Protein AF-A0AA94WRL3-F1 (afdb_monomer_lite)

Secondary structure (DSSP, 8-state):
-HHHHHHHHHHHHHHHHHHHHHHHHTT--HHHHHHHHHHHHTT-EEEEEEEEEEEEEB-TTTTTSTTHHHHHTTSSS-GGGGBT-EEEEEEEEEES-GGGGTS-SPEEEEEEEETTEEEEEEEEETTEEEETT----

Radius of gyration: 18.78 Å; chains: 1; bounding box: 69×23×34 Å

Organism: NCBI:txid79883

Sequence (137 aa):
MKKKVSLVLFFSLVVLVLGIRWVHLSTLSESSTTAMSYLQDEGLFVLYHEGEFGPYTITEKNVNEKPNSNFLSVQQHDQEFYIDKEIHHEFFYVSNHPLSDVFVGRISVTVLMSDGEVIGAFSVKNGNVYSLLGEEK

pLDDT: mean 89.48, std 11.45, range [54.47, 98.44]

Structure (mmCIF, N/CA/C/O backbone):
data_AF-A0AA94WRL3-F1
#
_entry.id   AF-A0AA94WRL3-F1
#
loop_
_atom_site.group_PDB
_atom_site.id
_atom_site.type_symbol
_atom_site.label_atom_id
_atom_site.label_alt_id
_atom_site.label_comp_id
_atom_site.label_asym_id
_atom_site.label_entity_id
_atom_site.label_seq_id
_atom_site.pdbx_PDB_ins_code
_atom_site.Cartn_x
_atom_site.Cartn_y
_atom_site.Cartn_z
_atom_site.occupancy
_atom_site.B_iso_or_equiv
_atom_site.auth_seq_id
_atom_site.auth_comp_id
_atom_site.auth_asym_id
_atom_site.auth_atom_id
_atom_site.pdbx_PDB_model_num
ATOM 1 N N . MET A 1 1 ? 51.032 -10.521 -10.003 1.00 61.00 1 MET A N 1
ATOM 2 C CA . MET A 1 1 ? 50.610 -9.583 -8.933 1.00 61.00 1 MET A CA 1
ATOM 3 C C . MET A 1 1 ? 49.485 -8.643 -9.354 1.00 61.00 1 MET A C 1
ATOM 5 O O . MET A 1 1 ? 48.450 -8.694 -8.711 1.00 61.00 1 MET A O 1
ATOM 9 N N . LYS A 1 2 ? 49.614 -7.868 -10.445 1.00 60.12 2 LYS A N 1
ATOM 10 C CA . LYS A 1 2 ? 48.599 -6.876 -10.876 1.00 60.12 2 LYS A CA 1
ATOM 11 C C . LYS A 1 2 ? 47.162 -7.426 -10.998 1.00 60.12 2 LYS A C 1
ATOM 13 O O . LYS A 1 2 ? 46.237 -6.807 -10.494 1.00 60.12 2 LYS A O 1
ATOM 18 N N . LYS A 1 3 ? 46.983 -8.634 -11.557 1.00 65.19 3 LYS A N 1
ATOM 19 C CA . LYS A 1 3 ? 45.664 -9.300 -11.663 1.00 65.19 3 LYS A CA 1
ATOM 20 C C . LYS A 1 3 ? 45.052 -9.695 -10.307 1.00 65.19 3 LYS A C 1
ATOM 22 O O . LYS A 1 3 ? 43.850 -9.574 -10.133 1.00 65.19 3 LYS A O 1
ATOM 27 N N . LYS A 1 4 ? 45.876 -10.125 -9.340 1.00 68.38 4 LYS A N 1
ATOM 28 C CA . LYS A 1 4 ? 45.416 -10.496 -7.986 1.00 68.38 4 LYS A CA 1
ATOM 29 C C . LYS A 1 4 ? 45.005 -9.257 -7.181 1.00 68.38 4 LYS A C 1
ATOM 31 O O . LYS A 1 4 ? 43.973 -9.279 -6.530 1.00 68.38 4 LYS A O 1
ATOM 36 N N . VAL A 1 5 ? 45.765 -8.164 -7.297 1.00 76.31 5 VAL A N 1
ATOM 37 C CA . VAL A 1 5 ? 45.430 -6.865 -6.682 1.00 76.31 5 VAL A CA 1
ATOM 38 C C . VAL A 1 5 ? 44.149 -6.284 -7.293 1.00 76.31 5 VAL A C 1
ATOM 40 O O . VAL A 1 5 ? 43.277 -5.832 -6.562 1.00 76.31 5 VAL A O 1
ATOM 43 N N . SER A 1 6 ? 43.990 -6.376 -8.617 1.00 78.56 6 SER A N 1
ATOM 44 C CA . SER A 1 6 ? 42.767 -5.946 -9.308 1.00 78.56 6 SER A CA 1
ATOM 45 C C . SER A 1 6 ? 41.531 -6.748 -8.886 1.00 78.56 6 SER A C 1
ATOM 47 O O . SER A 1 6 ? 40.459 -6.168 -8.757 1.00 78.56 6 SER A O 1
ATOM 49 N N . LEU A 1 7 ? 41.670 -8.058 -8.652 1.00 82.62 7 LEU A N 1
ATOM 50 C CA . LEU A 1 7 ? 40.573 -8.909 -8.184 1.00 82.62 7 LEU A CA 1
ATOM 51 C C . LEU A 1 7 ? 40.147 -8.542 -6.753 1.00 82.62 7 LEU A C 1
ATOM 53 O O . LEU A 1 7 ? 38.960 -8.417 -6.480 1.00 82.62 7 LEU A O 1
ATOM 57 N N . VAL A 1 8 ? 41.111 -8.319 -5.854 1.00 83.00 8 VAL A N 1
ATOM 58 C CA . VAL A 1 8 ? 40.835 -7.914 -4.464 1.00 83.00 8 VAL A CA 1
ATOM 59 C C . VAL A 1 8 ? 40.170 -6.537 -4.406 1.00 83.00 8 VAL A C 1
ATOM 61 O O . VAL A 1 8 ? 39.221 -6.351 -3.650 1.00 83.00 8 VAL A O 1
ATOM 64 N N . LEU A 1 9 ? 40.610 -5.588 -5.238 1.00 83.38 9 LEU A N 1
ATOM 65 C CA . LEU A 1 9 ? 39.976 -4.270 -5.345 1.00 83.38 9 LEU A CA 1
ATOM 66 C C . LEU A 1 9 ? 38.534 -4.362 -5.858 1.00 83.38 9 LEU A C 1
ATOM 68 O O . LEU A 1 9 ? 37.664 -3.676 -5.332 1.00 83.38 9 LEU A O 1
ATOM 72 N N . PHE A 1 10 ? 38.268 -5.236 -6.833 1.00 84.31 10 PHE A N 1
ATOM 73 C CA . PHE A 1 10 ? 36.914 -5.468 -7.335 1.00 84.31 10 PHE A CA 1
ATOM 74 C C . PHE A 1 10 ? 35.997 -6.061 -6.256 1.00 84.31 10 PHE A C 1
ATOM 76 O O . PHE A 1 10 ? 34.912 -5.537 -6.026 1.00 84.31 10 PHE A O 1
ATOM 83 N N . PHE A 1 11 ? 36.447 -7.093 -5.534 1.00 84.25 11 PHE A N 1
ATOM 84 C CA . PHE A 1 11 ? 35.675 -7.667 -4.426 1.00 84.25 11 PHE A CA 1
ATOM 85 C C . PHE A 1 11 ? 35.434 -6.661 -3.295 1.00 84.25 11 PHE A C 1
ATOM 87 O O . PHE A 1 11 ? 34.320 -6.579 -2.787 1.00 84.25 11 PHE A O 1
ATOM 94 N N . SER A 1 12 ? 36.441 -5.859 -2.937 1.00 82.81 12 SER A N 1
ATOM 95 C CA . SER A 1 12 ? 36.300 -4.789 -1.941 1.00 82.81 12 SER A CA 1
ATOM 96 C C . SER A 1 12 ? 35.246 -3.757 -2.360 1.00 82.81 12 SER A C 1
ATOM 98 O O . SER A 1 12 ? 34.382 -3.401 -1.564 1.00 82.81 12 SER A O 1
ATOM 100 N N . LEU A 1 13 ? 35.249 -3.342 -3.633 1.00 85.00 13 LEU A N 1
ATOM 101 C CA . LEU A 1 13 ? 34.252 -2.418 -4.175 1.00 85.00 13 LEU A CA 1
ATOM 102 C C . LEU A 1 13 ? 32.836 -3.012 -4.135 1.00 85.00 13 LEU A C 1
ATOM 104 O O . LEU A 1 13 ? 31.903 -2.322 -3.740 1.00 85.00 13 LEU A O 1
ATOM 108 N N . VAL A 1 14 ? 32.674 -4.289 -4.494 1.00 82.81 14 VAL A N 1
ATOM 109 C CA . VAL A 1 14 ? 31.375 -4.981 -4.436 1.00 82.81 14 VAL A CA 1
ATOM 110 C C . VAL A 1 14 ? 30.852 -5.046 -2.999 1.00 82.81 14 VAL A C 1
ATOM 112 O O . VAL A 1 14 ? 29.694 -4.712 -2.761 1.00 82.81 14 VAL A O 1
ATOM 115 N N . VAL A 1 15 ? 31.700 -5.403 -2.029 1.00 81.25 15 VAL A N 1
ATOM 116 C CA . VAL A 1 15 ? 31.321 -5.434 -0.605 1.00 81.25 15 VAL A CA 1
ATOM 117 C C . VAL A 1 15 ? 30.946 -4.040 -0.100 1.00 81.25 15 VAL A C 1
ATOM 119 O O . VAL A 1 15 ? 29.981 -3.910 0.646 1.00 81.25 15 VAL A O 1
ATOM 122 N N . LEU A 1 16 ? 31.648 -2.991 -0.535 1.00 78.94 16 LEU A N 1
ATOM 123 C CA . LEU A 1 16 ? 31.349 -1.614 -0.138 1.00 78.94 16 LEU A CA 1
ATOM 124 C C . LEU A 1 16 ? 30.001 -1.136 -0.705 1.00 78.94 16 LEU A C 1
ATOM 126 O O . LEU A 1 16 ? 29.202 -0.552 0.022 1.00 78.94 16 LEU A O 1
ATOM 130 N N . VAL A 1 17 ? 29.709 -1.439 -1.976 1.00 72.19 17 VAL A N 1
ATOM 131 C CA . VAL A 1 17 ? 28.434 -1.088 -2.630 1.00 72.19 17 VAL A CA 1
ATOM 132 C C . VAL A 1 17 ? 27.255 -1.850 -2.014 1.00 72.19 17 VAL A C 1
ATOM 134 O O . VAL A 1 17 ? 26.198 -1.259 -1.791 1.00 72.19 17 VAL A O 1
ATOM 137 N N . LEU A 1 18 ? 27.428 -3.137 -1.698 1.00 67.69 18 LEU A N 1
ATOM 138 C CA . LEU A 1 18 ? 26.393 -3.940 -1.038 1.00 67.69 18 LEU A CA 1
ATOM 139 C C . LEU A 1 18 ? 26.212 -3.552 0.441 1.00 67.69 18 LEU A C 1
ATOM 141 O O . LEU A 1 18 ? 25.083 -3.480 0.920 1.00 67.69 18 LEU A O 1
ATOM 145 N N . GLY A 1 19 ? 27.298 -3.239 1.152 1.00 63.31 19 GLY A N 1
ATOM 146 C CA . GLY A 1 19 ? 27.272 -2.864 2.569 1.00 63.31 19 GLY A CA 1
ATOM 147 C C . GLY A 1 19 ? 26.561 -1.536 2.842 1.00 63.31 19 GLY A C 1
ATOM 148 O O . GLY A 1 19 ? 25.828 -1.429 3.822 1.00 63.31 19 GLY A O 1
ATOM 149 N N . ILE A 1 20 ? 26.697 -0.546 1.950 1.00 61.44 20 ILE A N 1
ATOM 150 C CA . ILE A 1 20 ? 26.001 0.749 2.078 1.00 61.44 20 ILE A CA 1
ATOM 151 C C . ILE A 1 20 ? 24.477 0.571 2.021 1.00 61.44 20 ILE A C 1
ATOM 153 O O . ILE A 1 20 ? 23.757 1.225 2.775 1.00 61.44 20 ILE A O 1
ATOM 157 N N . ARG A 1 21 ? 23.972 -0.338 1.173 1.00 59.81 21 ARG A N 1
ATOM 158 C CA . ARG A 1 21 ? 22.530 -0.624 1.110 1.00 59.81 21 ARG A CA 1
ATOM 159 C C . ARG A 1 21 ? 22.000 -1.244 2.398 1.00 59.81 21 ARG A C 1
ATOM 161 O O . ARG A 1 21 ? 20.878 -0.943 2.786 1.00 59.81 21 ARG A O 1
ATOM 168 N N . TRP A 1 22 ? 22.802 -2.062 3.072 1.00 57.94 22 TRP A N 1
ATOM 169 C CA . TRP A 1 22 ? 22.373 -2.732 4.297 1.00 57.94 22 TRP A CA 1
ATOM 170 C C . TRP A 1 22 ? 22.213 -1.759 5.473 1.00 57.94 22 TRP A C 1
ATOM 172 O O . TRP A 1 22 ? 21.253 -1.862 6.233 1.00 57.94 22 TRP A O 1
ATOM 182 N N . VAL A 1 23 ? 23.103 -0.766 5.586 1.00 56.34 23 VAL A N 1
ATOM 183 C CA . VAL A 1 23 ? 23.050 0.251 6.652 1.00 56.34 23 VAL A CA 1
ATOM 184 C C . VAL A 1 23 ? 21.780 1.103 6.560 1.00 56.34 23 VAL A C 1
ATOM 186 O O . VAL A 1 23 ? 21.154 1.362 7.582 1.00 56.34 23 VAL A O 1
ATOM 189 N N . HIS A 1 24 ? 21.339 1.480 5.357 1.00 54.47 24 HIS A N 1
ATOM 190 C CA . HIS A 1 24 ? 20.134 2.305 5.183 1.00 54.47 24 HIS A CA 1
ATOM 191 C C . HIS A 1 24 ? 18.819 1.554 5.490 1.00 54.47 24 HIS A C 1
ATOM 193 O O . HIS A 1 24 ? 17.791 2.189 5.701 1.00 54.47 24 HIS A O 1
ATOM 199 N N . LEU A 1 25 ? 18.843 0.215 5.529 1.00 57.59 25 LEU A N 1
ATOM 200 C CA . LEU A 1 25 ? 17.702 -0.619 5.937 1.00 57.59 25 LEU A CA 1
ATOM 201 C C . LEU A 1 25 ? 17.646 -0.856 7.457 1.00 57.59 25 LEU A C 1
ATOM 203 O O . LEU A 1 25 ? 16.599 -1.219 7.977 1.00 57.59 25 LEU A O 1
ATOM 207 N N . SER A 1 26 ? 18.751 -0.653 8.182 1.00 57.47 26 SER A N 1
ATOM 208 C CA . SER A 1 26 ? 18.854 -0.981 9.617 1.00 57.47 26 SER A CA 1
ATOM 209 C C . SER A 1 26 ? 18.114 -0.030 10.571 1.00 57.47 26 SER A C 1
ATOM 211 O O . SER A 1 26 ? 18.140 -0.242 11.780 1.00 57.47 26 SER A O 1
ATOM 213 N N . THR A 1 27 ? 17.447 1.002 10.047 1.00 70.12 27 THR A N 1
ATOM 214 C CA . THR A 1 27 ? 16.674 1.983 10.830 1.00 70.12 27 THR A CA 1
ATOM 215 C C . THR A 1 27 ? 15.161 1.863 10.636 1.00 70.12 27 THR A C 1
ATOM 217 O O . THR A 1 27 ? 14.435 2.766 11.043 1.00 70.12 27 THR A O 1
ATOM 220 N N . LEU A 1 28 ? 14.683 0.799 9.986 1.00 82.62 28 LEU A N 1
ATOM 221 C CA . LEU A 1 28 ? 13.252 0.559 9.793 1.00 82.62 28 LEU A CA 1
ATOM 222 C C . LEU A 1 28 ? 12.583 0.112 11.097 1.00 82.62 28 LEU A C 1
ATOM 224 O O . LEU A 1 28 ? 13.181 -0.616 11.893 1.00 82.62 28 LEU A O 1
ATOM 228 N N . SER A 1 29 ? 11.330 0.526 11.294 1.00 89.19 29 SER A N 1
ATOM 229 C CA . SER A 1 29 ? 10.480 -0.045 12.338 1.00 89.19 29 SER A CA 1
ATOM 230 C C . SER A 1 29 ? 10.139 -1.507 12.001 1.00 89.19 29 SER A C 1
ATOM 232 O O . SER A 1 29 ? 10.386 -1.991 10.890 1.00 89.19 29 SER A O 1
ATOM 234 N N . GLU A 1 30 ? 9.568 -2.240 12.956 1.00 90.94 30 GLU A N 1
ATOM 235 C CA . GLU A 1 30 ? 9.083 -3.605 12.712 1.00 90.94 30 GLU A CA 1
ATOM 236 C C . GLU A 1 30 ? 7.960 -3.629 11.658 1.00 90.94 30 GLU A C 1
ATOM 238 O O . GLU A 1 30 ? 7.970 -4.470 10.756 1.00 90.94 30 GLU A O 1
ATOM 243 N N . SER A 1 31 ? 7.062 -2.637 11.702 1.00 92.00 31 SER A N 1
ATOM 244 C CA . SER A 1 31 ? 6.016 -2.417 10.696 1.00 92.00 31 SER A CA 1
ATOM 245 C C . SER A 1 31 ? 6.621 -2.159 9.316 1.00 92.00 31 SER A C 1
ATOM 247 O O . SER A 1 31 ? 6.316 -2.883 8.366 1.00 92.00 31 SER A O 1
ATOM 249 N N . SER A 1 32 ? 7.568 -1.221 9.206 1.00 93.94 32 SER A N 1
ATOM 250 C CA . SER A 1 32 ? 8.200 -0.905 7.922 1.00 93.94 32 SER A CA 1
ATOM 251 C C . SER A 1 32 ? 8.993 -2.093 7.373 1.00 93.94 32 SER A C 1
ATOM 253 O O . SER A 1 32 ? 9.049 -2.297 6.162 1.00 93.94 32 SER A O 1
ATOM 255 N N . THR A 1 33 ? 9.585 -2.913 8.247 1.00 94.69 33 THR A N 1
ATOM 256 C CA . THR A 1 33 ? 10.283 -4.150 7.857 1.00 94.69 33 THR A CA 1
ATOM 257 C C . THR A 1 33 ? 9.307 -5.189 7.304 1.00 94.69 33 THR A C 1
ATOM 259 O O . THR A 1 33 ? 9.589 -5.815 6.278 1.00 94.69 33 THR A O 1
ATOM 262 N N . THR A 1 34 ? 8.145 -5.343 7.940 1.00 96.81 34 THR A N 1
ATOM 263 C CA . THR A 1 34 ? 7.078 -6.249 7.493 1.00 96.81 34 THR A CA 1
ATOM 264 C C . THR A 1 34 ? 6.509 -5.797 6.150 1.00 96.81 34 THR A C 1
ATOM 266 O O . THR A 1 34 ? 6.471 -6.581 5.202 1.00 96.81 34 THR A O 1
ATOM 269 N N . ALA A 1 35 ? 6.179 -4.511 6.020 1.00 97.69 35 ALA A N 1
ATOM 270 C CA . ALA A 1 35 ? 5.700 -3.917 4.776 1.00 97.69 35 ALA A CA 1
ATOM 271 C C . ALA A 1 35 ? 6.723 -4.047 3.637 1.00 97.69 35 ALA A C 1
ATOM 273 O O . ALA A 1 35 ? 6.372 -4.413 2.517 1.00 97.69 35 ALA A O 1
ATOM 274 N N . MET A 1 36 ? 8.006 -3.799 3.916 1.00 96.62 36 MET A N 1
ATOM 275 C CA . MET A 1 36 ? 9.072 -3.963 2.928 1.00 96.62 36 MET A CA 1
ATOM 276 C C . MET A 1 36 ? 9.197 -5.417 2.461 1.00 96.62 36 MET A C 1
ATOM 278 O O . MET A 1 36 ? 9.377 -5.645 1.265 1.00 96.62 36 MET A O 1
ATOM 282 N N . SER A 1 37 ? 9.110 -6.381 3.381 1.00 96.88 37 SER A N 1
ATOM 283 C CA . SER A 1 37 ? 9.191 -7.811 3.052 1.00 96.88 37 SER A CA 1
ATOM 284 C C . SER A 1 37 ? 8.014 -8.233 2.173 1.00 96.88 37 SER A C 1
ATOM 286 O O . SER A 1 37 ? 8.227 -8.841 1.130 1.00 96.88 37 SER A O 1
ATOM 288 N N . TYR A 1 38 ? 6.802 -7.785 2.509 1.00 98.06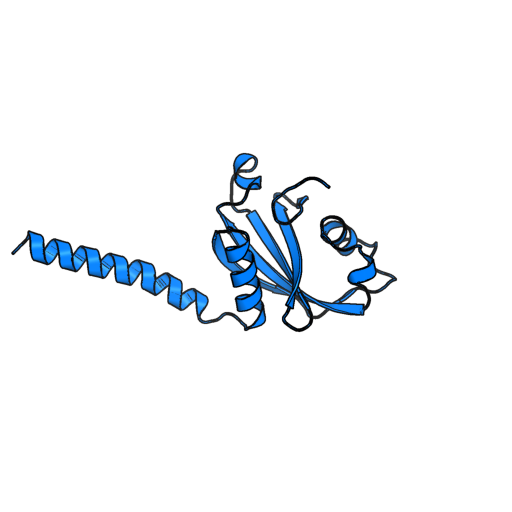 38 TYR A N 1
ATOM 289 C CA . TYR A 1 38 ? 5.613 -7.990 1.682 1.00 98.06 38 TYR A CA 1
ATOM 290 C C . TYR A 1 38 ? 5.802 -7.488 0.242 1.00 98.06 38 TYR A C 1
ATOM 292 O O . TYR A 1 38 ? 5.556 -8.226 -0.707 1.00 98.06 38 TYR A O 1
ATOM 300 N N . LEU A 1 39 ? 6.319 -6.268 0.051 1.00 97.94 39 LEU A N 1
ATOM 301 C CA . LEU A 1 39 ? 6.572 -5.744 -1.298 1.00 97.94 39 LEU A CA 1
ATOM 302 C C . LEU A 1 39 ? 7.600 -6.578 -2.078 1.00 97.94 39 LEU A C 1
ATOM 304 O O . LEU A 1 39 ? 7.479 -6.721 -3.294 1.00 97.94 39 LEU A O 1
ATOM 308 N N . GLN A 1 40 ? 8.616 -7.112 -1.399 1.00 96.38 40 GLN A N 1
ATOM 309 C CA . GLN A 1 40 ? 9.625 -7.971 -2.024 1.00 96.38 40 GLN A CA 1
ATOM 310 C C . GLN A 1 40 ? 9.045 -9.325 -2.441 1.00 96.38 40 GLN A C 1
ATOM 312 O O . GLN A 1 40 ? 9.377 -9.809 -3.526 1.00 96.38 40 GLN A O 1
ATOM 317 N N . ASP A 1 41 ? 8.164 -9.897 -1.623 1.00 97.44 41 ASP A N 1
ATOM 318 C CA . ASP A 1 41 ? 7.470 -11.155 -1.911 1.00 97.44 41 ASP A CA 1
ATOM 319 C C . ASP A 1 41 ? 6.515 -11.017 -3.110 1.00 97.44 41 ASP A C 1
ATOM 321 O O . ASP A 1 41 ? 6.427 -11.923 -3.938 1.00 97.44 41 ASP A O 1
ATOM 325 N N . GLU A 1 42 ? 5.906 -9.840 -3.287 1.00 96.56 42 GLU A N 1
ATOM 326 C CA . GLU A 1 42 ? 5.122 -9.461 -4.477 1.00 96.56 42 GLU A CA 1
ATOM 327 C C . GLU A 1 42 ? 5.998 -9.169 -5.720 1.00 96.56 42 GLU A C 1
ATOM 329 O O . GLU A 1 42 ? 5.511 -8.767 -6.778 1.00 96.56 42 GLU A O 1
ATOM 334 N N . GLY A 1 43 ? 7.318 -9.361 -5.625 1.00 96.31 43 GLY A N 1
ATOM 335 C CA . GLY A 1 43 ? 8.259 -9.208 -6.736 1.00 96.31 43 GLY A CA 1
ATOM 336 C C . GLY A 1 43 ? 8.682 -7.765 -7.028 1.00 96.31 43 GLY A C 1
ATOM 337 O O . GLY A 1 43 ? 9.355 -7.511 -8.036 1.00 96.31 43 GLY A O 1
ATOM 338 N N . LEU A 1 44 ? 8.338 -6.809 -6.161 1.00 95.88 44 LEU A N 1
ATOM 339 C CA . LEU A 1 44 ? 8.736 -5.411 -6.302 1.00 95.88 44 LEU A CA 1
ATOM 340 C C . LEU A 1 44 ? 10.114 -5.170 -5.683 1.00 95.88 44 LEU A C 1
ATOM 342 O O . LEU A 1 44 ? 10.452 -5.652 -4.602 1.00 95.88 44 LEU A O 1
ATOM 346 N N . PHE A 1 45 ? 10.926 -4.348 -6.347 1.00 93.94 45 PHE A N 1
ATOM 347 C CA . PHE A 1 45 ? 12.226 -3.962 -5.810 1.00 93.94 45 PHE A CA 1
ATOM 348 C C . PHE A 1 45 ? 12.136 -2.611 -5.105 1.00 93.94 45 PHE A C 1
ATOM 350 O O . PHE A 1 45 ? 12.043 -1.5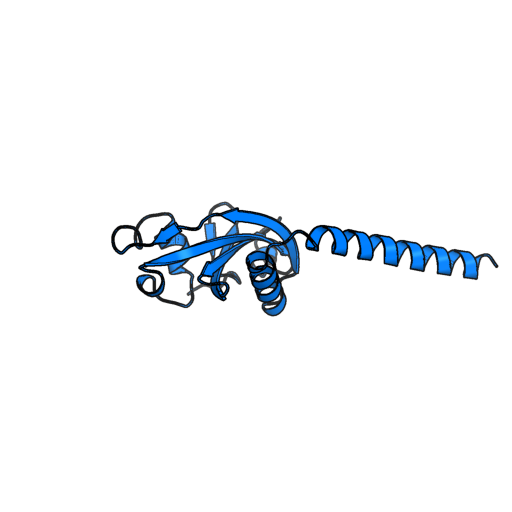66 -5.759 1.00 93.94 45 PHE A O 1
ATOM 357 N N . VAL A 1 46 ? 12.207 -2.629 -3.772 1.00 93.94 46 VAL A N 1
ATOM 358 C CA . VAL A 1 46 ? 12.180 -1.424 -2.933 1.00 93.94 46 VAL A CA 1
ATOM 359 C C . VAL A 1 46 ? 13.467 -0.616 -3.122 1.00 93.94 46 VAL A C 1
ATOM 361 O O . VAL A 1 46 ? 14.579 -1.083 -2.864 1.00 93.94 46 VAL A O 1
ATOM 364 N N . LEU A 1 47 ? 13.322 0.622 -3.598 1.00 92.19 47 LEU A N 1
ATOM 365 C CA . LEU A 1 47 ? 14.433 1.554 -3.786 1.00 92.19 47 LEU A CA 1
ATOM 366 C C . LEU A 1 47 ? 14.789 2.249 -2.474 1.00 92.19 47 LEU A C 1
ATOM 368 O O . LEU A 1 47 ? 15.969 2.322 -2.136 1.00 92.19 47 LEU A O 1
ATOM 372 N N . TYR A 1 48 ? 13.779 2.769 -1.775 1.00 90.06 48 TYR A N 1
ATOM 373 C CA . TYR A 1 48 ? 13.888 3.324 -0.428 1.00 90.06 48 TYR A CA 1
ATOM 374 C C . TYR A 1 48 ? 12.503 3.469 0.216 1.00 90.06 48 TYR A C 1
ATOM 376 O O . TYR A 1 48 ? 11.490 3.588 -0.480 1.00 90.06 48 TYR A O 1
ATOM 384 N N . HIS A 1 49 ? 12.498 3.476 1.547 1.00 94.50 49 HIS A N 1
ATOM 385 C CA . HIS A 1 49 ? 11.367 3.847 2.398 1.00 94.50 49 HIS A CA 1
ATOM 386 C C . HIS A 1 49 ? 11.320 5.372 2.530 1.00 94.50 49 HIS A C 1
ATOM 388 O O . HIS A 1 49 ? 12.336 5.997 2.836 1.00 94.50 49 HIS A O 1
ATOM 394 N N . GLU A 1 50 ? 10.181 5.974 2.201 1.00 94.38 50 GLU A N 1
ATOM 395 C CA . GLU A 1 50 ? 9.972 7.426 2.244 1.00 94.38 50 GLU A CA 1
ATOM 396 C C . GLU A 1 50 ? 9.530 7.896 3.635 1.00 94.38 50 GLU A C 1
ATOM 398 O O . GLU A 1 50 ? 9.907 8.992 4.049 1.00 94.38 50 GLU A O 1
ATOM 403 N N . GLY A 1 51 ? 8.778 7.068 4.363 1.00 94.12 51 GLY A N 1
ATOM 404 C CA . GLY A 1 51 ? 8.317 7.356 5.716 1.00 94.12 51 GLY A CA 1
ATOM 405 C C . GLY A 1 51 ? 7.037 6.604 6.066 1.00 94.12 51 GLY A C 1
ATOM 406 O O . GLY A 1 51 ? 6.631 5.680 5.362 1.00 94.12 51 GLY A O 1
ATOM 407 N N . GLU A 1 52 ? 6.384 7.051 7.132 1.00 95.25 52 GLU A N 1
ATOM 408 C CA . GLU A 1 52 ? 5.177 6.442 7.694 1.00 95.25 52 GLU A CA 1
ATOM 409 C C . GLU A 1 52 ? 4.131 7.510 8.069 1.00 95.25 52 GLU A C 1
ATOM 411 O O . GLU A 1 52 ? 4.467 8.682 8.272 1.00 95.25 52 GLU A O 1
ATOM 416 N N . PHE A 1 53 ? 2.851 7.135 8.133 1.00 95.25 53 PHE A N 1
ATOM 417 C CA . PHE A 1 53 ? 1.762 8.005 8.597 1.00 95.25 53 PHE A CA 1
ATOM 418 C C . PHE A 1 53 ? 0.705 7.224 9.376 1.00 95.25 53 PHE A C 1
ATOM 420 O O . PHE A 1 53 ? 0.261 6.168 8.940 1.00 95.25 53 PHE A O 1
ATOM 427 N N . GLY A 1 54 ? 0.240 7.794 10.485 1.00 93.19 54 GLY A N 1
ATOM 428 C CA . GLY A 1 54 ? -0.721 7.166 11.387 1.00 93.19 54 GLY A CA 1
ATOM 429 C C . GLY A 1 54 ? -0.163 7.040 12.809 1.00 93.19 54 GLY A C 1
ATOM 430 O O . GLY A 1 54 ? 0.859 7.666 13.110 1.00 93.19 54 GLY A O 1
ATOM 431 N N . PRO A 1 55 ? -0.842 6.287 13.693 1.00 94.31 55 PRO A N 1
ATOM 432 C CA . PRO A 1 55 ? -2.116 5.601 13.455 1.00 94.31 55 PRO A CA 1
ATOM 433 C C . PRO A 1 55 ? -3.282 6.546 13.160 1.00 94.31 55 PRO A C 1
ATOM 435 O O . PRO A 1 55 ? -3.309 7.691 13.617 1.00 94.31 55 PRO A O 1
ATOM 438 N N . TYR A 1 56 ? -4.290 6.047 12.451 1.00 95.94 56 TYR A N 1
ATOM 439 C CA . TYR A 1 56 ? -5.614 6.664 12.381 1.00 95.94 56 TYR A CA 1
ATOM 440 C C . TYR A 1 56 ? -6.705 5.612 12.158 1.00 95.94 56 TYR A C 1
ATOM 442 O O . TYR A 1 56 ? -6.427 4.490 11.745 1.00 95.94 56 TYR A O 1
ATOM 450 N N . THR A 1 57 ? -7.961 5.983 12.403 1.00 96.75 57 THR A N 1
ATOM 451 C CA . THR A 1 57 ? -9.106 5.074 12.260 1.00 96.75 57 THR A CA 1
ATOM 452 C C . THR A 1 57 ? -10.012 5.511 11.117 1.00 96.75 57 THR A C 1
ATOM 454 O O . THR A 1 57 ? -10.400 6.682 11.021 1.00 96.75 57 THR A O 1
ATOM 457 N N . ILE A 1 58 ? -10.380 4.560 10.260 1.00 95.62 58 ILE A N 1
ATOM 458 C CA . ILE A 1 58 ? -11.446 4.744 9.273 1.00 95.62 58 ILE A CA 1
ATOM 459 C C . ILE A 1 58 ? -12.769 4.389 9.946 1.00 95.62 58 ILE A C 1
ATOM 461 O O . ILE A 1 58 ? -12.904 3.342 10.559 1.00 95.62 58 ILE A O 1
ATOM 465 N N . THR A 1 59 ? -13.748 5.277 9.851 1.00 96.69 59 THR A N 1
ATOM 466 C CA . THR A 1 59 ? -15.070 5.117 10.467 1.00 96.69 59 THR A CA 1
ATOM 467 C C . THR A 1 59 ? -16.128 5.009 9.382 1.00 96.69 59 THR A C 1
ATOM 469 O O . THR A 1 59 ? -15.929 5.479 8.261 1.00 96.69 59 THR A O 1
ATOM 472 N N . GLU A 1 60 ? -17.308 4.503 9.731 1.00 96.06 60 GLU A N 1
ATOM 473 C CA . GLU A 1 60 ? -18.461 4.452 8.821 1.00 96.06 60 GLU A CA 1
ATOM 474 C C . GLU A 1 60 ? -18.775 5.818 8.171 1.00 96.06 60 GLU A C 1
ATOM 476 O O . GLU A 1 60 ? -19.201 5.892 7.021 1.00 96.06 60 GLU A O 1
ATOM 481 N N . LYS A 1 61 ? -18.490 6.925 8.872 1.00 95.69 61 LYS A N 1
ATOM 482 C CA . LYS A 1 61 ? -18.718 8.286 8.366 1.00 95.69 61 LYS A CA 1
ATOM 483 C C . LYS A 1 61 ? -17.765 8.690 7.243 1.00 95.69 61 LYS A C 1
ATOM 485 O O . LYS A 1 61 ? -18.176 9.442 6.370 1.00 95.69 61 LYS A O 1
ATOM 490 N N . ASN A 1 62 ? -16.511 8.233 7.276 1.00 94.81 62 ASN A N 1
ATOM 491 C CA . ASN A 1 62 ? -15.460 8.701 6.365 1.00 94.81 62 ASN A CA 1
ATOM 492 C C . ASN A 1 62 ? -14.917 7.613 5.424 1.00 94.81 62 ASN A C 1
ATOM 494 O O . ASN A 1 62 ? -14.081 7.917 4.575 1.00 94.81 62 ASN A O 1
ATOM 498 N N . VAL A 1 63 ? -15.382 6.365 5.532 1.00 96.38 63 VAL A N 1
ATOM 499 C CA . VAL A 1 63 ? -14.937 5.242 4.687 1.00 96.38 63 VAL A CA 1
ATOM 500 C C . VAL A 1 63 ? -15.186 5.496 3.193 1.00 96.38 63 VAL A C 1
ATOM 502 O O . VAL A 1 63 ? -14.364 5.151 2.344 1.00 96.38 63 VAL A O 1
ATOM 505 N N . ASN A 1 64 ? -16.286 6.186 2.879 1.00 95.75 64 ASN A N 1
ATOM 506 C CA . ASN A 1 64 ? -16.685 6.549 1.518 1.00 95.75 64 ASN A CA 1
ATOM 507 C C . ASN A 1 64 ? -16.185 7.938 1.084 1.00 95.75 64 ASN A C 1
ATOM 509 O O . ASN A 1 64 ? -16.305 8.318 -0.084 1.00 95.75 64 ASN A O 1
ATOM 513 N N . GLU A 1 65 ? -15.597 8.702 2.002 1.00 96.19 65 GLU A N 1
ATOM 514 C CA . GLU A 1 65 ? -15.075 10.036 1.725 1.00 96.19 65 GLU A CA 1
ATOM 515 C C . GLU A 1 65 ? -13.656 9.963 1.155 1.00 96.19 65 GLU A C 1
ATOM 517 O O . GLU A 1 65 ? -12.891 9.035 1.422 1.00 96.19 65 GLU A O 1
ATOM 522 N N . LYS A 1 66 ? -13.271 10.964 0.358 1.00 94.06 66 LYS A N 1
ATOM 523 C CA . LYS A 1 66 ? -11.877 11.091 -0.084 1.00 94.06 66 LYS A CA 1
ATOM 524 C C . LYS A 1 66 ? -11.007 11.575 1.089 1.00 94.06 66 LYS A C 1
ATOM 526 O O . LYS A 1 66 ? -11.445 12.465 1.814 1.00 94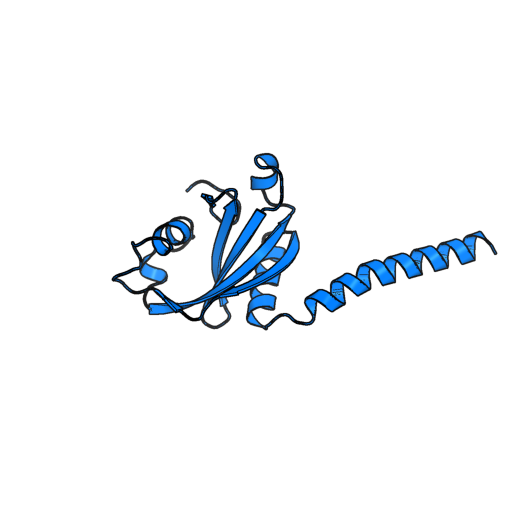.06 66 LYS A O 1
ATOM 531 N N . PRO A 1 67 ? -9.768 11.069 1.243 1.00 92.81 67 PRO A N 1
ATOM 532 C CA . PRO A 1 67 ? -9.061 10.190 0.306 1.00 92.81 67 PRO A CA 1
ATOM 533 C C . PRO A 1 67 ? -9.357 8.686 0.458 1.00 92.81 67 PRO A C 1
ATOM 535 O O . PRO A 1 67 ? -8.954 7.936 -0.427 1.00 92.81 67 PRO A O 1
ATOM 538 N N . ASN A 1 68 ? -10.066 8.253 1.506 1.00 95.12 68 ASN A N 1
ATOM 539 C CA . ASN A 1 68 ? -10.281 6.837 1.839 1.00 95.12 68 ASN A CA 1
ATOM 540 C C . ASN A 1 68 ? -10.889 6.033 0.688 1.00 95.12 68 ASN A C 1
ATOM 542 O O . ASN A 1 68 ? -10.313 5.034 0.265 1.00 95.12 68 ASN A O 1
ATOM 546 N N . SER A 1 69 ? -11.987 6.503 0.096 1.00 94.69 69 SER A N 1
ATOM 547 C CA . SER A 1 69 ? -12.640 5.769 -0.996 1.00 94.69 69 SER A CA 1
ATOM 548 C C . SER A 1 69 ? -11.753 5.552 -2.223 1.00 94.69 69 SER A C 1
ATOM 550 O O . SER A 1 69 ? -11.877 4.530 -2.899 1.00 94.69 69 SER A O 1
ATOM 552 N N . ASN A 1 70 ? -10.801 6.453 -2.489 1.00 94.06 70 ASN A N 1
ATOM 553 C CA . ASN A 1 70 ? -9.895 6.300 -3.626 1.00 94.06 70 ASN A CA 1
ATOM 554 C C . ASN A 1 70 ? -8.982 5.082 -3.455 1.00 94.06 70 ASN A C 1
ATOM 556 O O . ASN A 1 70 ? -8.862 4.288 -4.380 1.00 94.06 70 ASN A O 1
ATOM 560 N N . PHE A 1 71 ? -8.333 4.935 -2.298 1.00 95.06 71 PHE A N 1
ATOM 561 C CA . PHE A 1 71 ? -7.375 3.847 -2.098 1.00 95.06 71 PHE A CA 1
ATOM 562 C C . PHE A 1 71 ? -8.011 2.559 -1.588 1.00 95.06 71 PHE A C 1
ATOM 564 O O . PHE A 1 71 ? -7.461 1.492 -1.847 1.00 95.06 71 PHE A O 1
ATOM 571 N N . LEU A 1 72 ? -9.164 2.630 -0.917 1.00 96.06 72 LEU A N 1
ATOM 572 C CA . LEU A 1 72 ? -9.893 1.439 -0.484 1.00 96.06 72 LEU A CA 1
ATOM 573 C C . LEU A 1 72 ? -10.562 0.717 -1.660 1.00 96.06 72 LEU A C 1
ATOM 575 O O . LEU A 1 72 ? -10.566 -0.507 -1.698 1.00 96.06 72 LEU A O 1
ATOM 579 N N . SER A 1 73 ? -11.061 1.449 -2.663 1.00 94.44 73 SER A N 1
ATOM 580 C CA . SER A 1 73 ? -11.725 0.834 -3.826 1.00 94.44 73 SER A CA 1
ATOM 581 C C . SER A 1 73 ? -10.819 -0.110 -4.634 1.00 94.44 73 SER A C 1
ATOM 583 O O . SER A 1 73 ? -11.309 -1.054 -5.260 1.00 94.44 73 SER A O 1
ATOM 585 N N . VAL A 1 74 ? -9.497 0.081 -4.578 1.00 95.25 74 VAL A N 1
ATOM 586 C CA . VAL A 1 74 ? -8.512 -0.755 -5.284 1.00 95.25 74 VAL A CA 1
ATOM 587 C C . VAL A 1 74 ? -7.983 -1.936 -4.456 1.00 95.25 74 VAL A C 1
ATOM 589 O O . VAL A 1 74 ? -7.212 -2.733 -4.984 1.00 95.25 74 VAL A O 1
ATOM 592 N N . GLN A 1 75 ? -8.396 -2.086 -3.190 1.00 95.25 75 GLN A N 1
ATOM 593 C CA . GLN A 1 75 ? -7.944 -3.171 -2.301 1.00 95.25 75 GLN A CA 1
ATOM 594 C C . GLN A 1 75 ? -8.691 -4.478 -2.532 1.00 95.25 75 GLN A C 1
ATOM 596 O O . GLN A 1 75 ? -9.837 -4.453 -2.940 1.00 95.25 75 GLN A O 1
ATOM 601 N N . GLN A 1 76 ? -8.111 -5.637 -2.220 1.00 92.50 76 GLN A N 1
ATOM 602 C CA . GLN A 1 76 ? -8.829 -6.913 -2.381 1.00 92.50 76 GLN A CA 1
ATOM 603 C C . GLN A 1 76 ? -10.069 -7.042 -1.479 1.00 92.50 76 GLN A C 1
ATOM 605 O O . GLN A 1 76 ? -11.041 -7.679 -1.877 1.00 92.50 76 GLN A O 1
ATOM 610 N N . HIS A 1 77 ? -10.044 -6.432 -0.294 1.00 94.44 77 HIS A N 1
ATOM 611 C CA . HIS A 1 77 ? -11.185 -6.396 0.615 1.00 94.44 77 HIS A CA 1
ATOM 612 C C . HIS A 1 77 ? -12.146 -5.247 0.288 1.00 94.44 77 HIS A C 1
ATOM 614 O O . HIS A 1 77 ? -11.731 -4.201 -0.214 1.00 94.44 77 HIS A O 1
ATOM 620 N N . ASP A 1 78 ? -13.422 -5.432 0.629 1.00 94.12 78 ASP A N 1
ATOM 621 C CA . ASP A 1 78 ? -14.430 -4.372 0.564 1.00 94.12 78 ASP A CA 1
ATOM 622 C C . ASP A 1 78 ? -14.126 -3.253 1.573 1.00 94.12 78 ASP A C 1
ATOM 624 O O . ASP A 1 78 ? -13.406 -3.447 2.556 1.00 94.12 78 ASP A O 1
ATOM 628 N N . GLN A 1 79 ? -14.679 -2.060 1.351 1.00 94.06 79 GLN A N 1
ATOM 629 C CA . GLN A 1 79 ? -14.358 -0.882 2.163 1.00 94.06 79 GLN A CA 1
ATOM 630 C C . GLN A 1 79 ? -14.756 -1.059 3.640 1.00 94.06 79 GLN A C 1
ATOM 632 O O . GLN A 1 79 ? -14.070 -0.557 4.531 1.00 94.06 79 GLN A O 1
ATOM 637 N N . GLU A 1 80 ? -15.822 -1.816 3.907 1.00 94.69 80 GLU A N 1
ATOM 638 C CA . GLU A 1 80 ? -16.334 -2.129 5.242 1.00 94.69 80 GLU A CA 1
ATOM 639 C C . GLU A 1 80 ? -15.326 -2.907 6.094 1.00 94.69 80 GLU A C 1
ATOM 641 O O . GLU A 1 80 ? -15.327 -2.765 7.315 1.00 94.69 80 GLU A O 1
ATOM 646 N N . PHE A 1 81 ? -14.426 -3.678 5.473 1.00 97.00 81 PHE A N 1
ATOM 647 C CA . PHE A 1 81 ? -13.363 -4.397 6.182 1.00 97.00 81 PHE A CA 1
ATOM 648 C C . PHE A 1 81 ? -12.440 -3.453 6.963 1.00 97.00 81 PHE A C 1
ATOM 650 O O . PHE A 1 81 ? -11.871 -3.844 7.982 1.00 97.00 81 PHE A O 1
ATOM 657 N N . TYR A 1 82 ? -12.292 -2.214 6.494 1.00 96.88 82 TYR A N 1
ATOM 658 C CA . TYR A 1 82 ? -11.377 -1.230 7.062 1.00 96.88 82 TYR A CA 1
ATOM 659 C C . TYR A 1 82 ? -12.005 -0.381 8.175 1.00 96.88 82 TYR A C 1
ATOM 661 O O . TYR A 1 82 ? -11.293 0.394 8.815 1.00 96.88 82 TYR A O 1
ATOM 669 N N . ILE A 1 83 ? -13.313 -0.511 8.420 1.00 97.12 83 ILE A N 1
ATOM 670 C CA . ILE A 1 83 ? -14.013 0.253 9.458 1.00 97.12 83 ILE A CA 1
ATOM 671 C C . ILE A 1 83 ? -13.507 -0.163 10.846 1.00 97.12 83 ILE A C 1
ATOM 673 O O . ILE A 1 83 ? -13.323 -1.342 11.137 1.00 97.12 83 ILE A O 1
ATOM 677 N N . ASP A 1 84 ? -13.268 0.838 11.691 1.00 96.44 84 ASP A N 1
ATOM 678 C CA . ASP A 1 84 ? -12.786 0.751 13.071 1.00 96.44 84 ASP A CA 1
ATOM 679 C C . ASP A 1 84 ? -11.403 0.094 13.244 1.00 96.44 84 ASP A C 1
ATOM 681 O O . ASP A 1 84 ? -10.944 -0.097 14.371 1.00 96.44 84 ASP A O 1
ATOM 685 N N . LYS A 1 85 ? -10.686 -0.181 12.145 1.00 95.19 85 LYS A N 1
ATOM 686 C CA . LYS A 1 85 ? -9.280 -0.594 12.189 1.00 95.19 85 LYS A CA 1
ATOM 687 C C . LYS A 1 85 ? -8.377 0.605 12.451 1.00 95.19 85 LYS A C 1
ATOM 689 O O . LYS A 1 85 ? -8.553 1.673 11.862 1.00 95.19 85 LYS A O 1
ATOM 694 N N . GLU A 1 86 ? -7.378 0.410 13.305 1.00 96.06 86 GLU A N 1
ATOM 695 C CA . GLU A 1 86 ? -6.262 1.340 13.429 1.00 96.06 86 GLU A CA 1
ATOM 696 C C . GLU A 1 86 ? -5.268 1.060 12.298 1.00 96.06 86 GLU A C 1
ATOM 698 O O . GLU A 1 86 ? -4.678 -0.019 12.225 1.00 96.06 86 GLU A O 1
ATOM 703 N N . ILE A 1 87 ? -5.141 2.016 11.383 1.00 96.62 87 ILE A N 1
ATOM 704 C CA . ILE A 1 87 ? -4.354 1.889 10.161 1.00 96.62 87 ILE A CA 1
ATOM 705 C C . ILE A 1 87 ? -3.113 2.768 10.266 1.00 96.62 87 ILE A C 1
ATOM 707 O O . ILE A 1 87 ? -3.179 3.937 10.655 1.00 96.62 87 ILE A O 1
ATOM 711 N N . HIS A 1 88 ? -1.991 2.197 9.849 1.00 96.06 88 HIS A N 1
ATOM 712 C CA . HIS A 1 88 ? -0.719 2.871 9.642 1.00 96.06 88 HIS A CA 1
ATOM 713 C C . HIS A 1 88 ? -0.332 2.716 8.173 1.00 96.06 88 HIS A C 1
ATOM 715 O O . HIS A 1 88 ? -0.549 1.669 7.567 1.00 96.06 88 HIS A O 1
ATOM 721 N N . HIS A 1 89 ? 0.212 3.761 7.573 1.00 97.50 89 HIS A N 1
ATOM 722 C CA . HIS A 1 89 ? 0.709 3.745 6.206 1.00 97.50 89 HIS A CA 1
ATOM 723 C C . HIS A 1 89 ? 2.225 3.688 6.203 1.00 97.50 89 HIS A C 1
ATOM 725 O O . HIS A 1 89 ? 2.867 4.468 6.899 1.00 97.50 89 HIS A O 1
ATOM 731 N N . GLU A 1 90 ? 2.775 2.835 5.347 1.00 97.94 90 GLU A N 1
ATOM 732 C CA . GLU A 1 90 ? 4.203 2.760 5.052 1.00 97.94 90 GLU A CA 1
ATOM 733 C C . GLU A 1 90 ? 4.428 3.141 3.586 1.00 97.94 90 GLU A C 1
ATOM 735 O O . GLU A 1 90 ? 3.851 2.532 2.678 1.00 97.94 90 GLU A O 1
ATOM 740 N N . PHE A 1 91 ? 5.253 4.159 3.341 1.00 97.25 91 PHE A N 1
ATOM 741 C CA . PHE A 1 91 ? 5.473 4.720 2.010 1.00 97.25 91 PHE A CA 1
ATOM 742 C C . PHE A 1 91 ? 6.803 4.255 1.424 1.00 97.25 91 PHE A C 1
ATOM 744 O O . PHE A 1 91 ? 7.862 4.397 2.039 1.00 97.25 91 PHE A O 1
ATOM 751 N N . PHE A 1 92 ? 6.775 3.760 0.190 1.00 97.31 92 PHE A N 1
ATOM 752 C CA . PHE A 1 92 ? 7.957 3.272 -0.514 1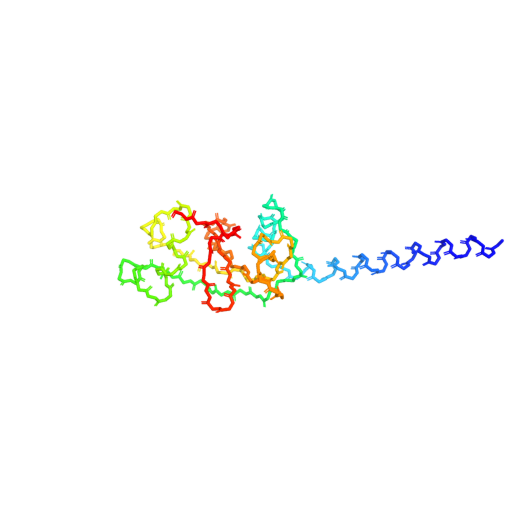.00 97.31 92 PHE A CA 1
ATOM 753 C C . PHE A 1 92 ? 8.011 3.798 -1.941 1.00 97.31 92 PHE A C 1
ATOM 755 O O . PHE A 1 92 ? 6.989 3.959 -2.604 1.00 97.31 92 PHE A O 1
ATOM 762 N N . TYR A 1 93 ? 9.224 3.969 -2.462 1.00 96.06 93 TYR A N 1
ATOM 763 C CA . TYR A 1 93 ? 9.429 3.992 -3.907 1.00 96.06 93 TYR A CA 1
ATOM 764 C C . TYR A 1 93 ? 9.983 2.662 -4.368 1.00 96.06 93 TYR A C 1
ATOM 766 O O . TYR A 1 93 ? 10.960 2.152 -3.814 1.00 96.06 93 TYR A O 1
ATOM 774 N N . VAL A 1 94 ? 9.392 2.137 -5.432 1.00 95.62 94 VAL A N 1
ATOM 775 C CA . VAL A 1 94 ? 9.744 0.830 -5.977 1.00 95.62 94 VAL A CA 1
ATOM 776 C C . VAL A 1 94 ? 10.194 0.931 -7.431 1.00 95.62 94 VAL A C 1
ATOM 778 O O . VAL A 1 94 ? 9.994 1.932 -8.125 1.00 95.62 94 VAL A O 1
ATOM 781 N N . SER A 1 95 ? 10.821 -0.142 -7.884 1.00 93.50 95 SER A N 1
ATOM 782 C CA . SER A 1 95 ? 11.062 -0.462 -9.289 1.00 93.50 95 SER A CA 1
ATOM 783 C C . SER A 1 95 ? 10.592 -1.892 -9.563 1.00 93.50 95 SER A C 1
ATOM 785 O O . SER A 1 95 ? 10.163 -2.577 -8.635 1.00 93.50 95 SER A O 1
ATOM 787 N N . ASN A 1 96 ? 10.666 -2.335 -10.821 1.00 93.19 96 ASN A N 1
ATOM 788 C CA . ASN A 1 96 ? 10.076 -3.605 -11.268 1.00 93.19 96 ASN A CA 1
ATOM 789 C C . ASN A 1 96 ? 8.545 -3.659 -11.092 1.00 93.19 96 ASN A C 1
ATOM 791 O O . ASN A 1 96 ? 7.970 -4.709 -10.849 1.00 93.19 96 ASN A O 1
ATOM 795 N N . HIS A 1 97 ? 7.889 -2.502 -11.190 1.00 95.38 97 HIS A N 1
ATOM 796 C CA . HIS A 1 97 ? 6.439 -2.389 -11.081 1.00 95.38 97 HIS A CA 1
ATOM 797 C C . HIS A 1 97 ? 5.809 -2.375 -12.486 1.00 95.38 97 HIS A C 1
ATOM 799 O O . HIS A 1 97 ? 6.312 -1.608 -13.309 1.00 95.38 97 HIS A O 1
ATOM 805 N N . PRO A 1 98 ? 4.685 -3.076 -12.758 1.00 94.81 98 PRO A N 1
ATOM 806 C CA . PRO A 1 98 ? 4.053 -3.108 -14.090 1.00 94.81 98 PRO A CA 1
ATOM 807 C C . PRO A 1 98 ? 3.726 -1.728 -14.689 1.00 94.81 98 PRO A C 1
ATOM 809 O O . PRO A 1 98 ? 4.017 -1.454 -15.847 1.00 94.81 98 PRO A O 1
ATOM 812 N N . LEU A 1 99 ? 3.231 -0.788 -13.874 1.00 93.88 99 LEU A N 1
ATOM 813 C CA . LEU A 1 99 ? 3.053 0.620 -14.264 1.00 93.88 99 LEU A CA 1
ATOM 814 C C . LEU A 1 99 ? 4.315 1.312 -14.819 1.00 93.88 99 LEU A C 1
ATOM 816 O O . LEU A 1 99 ? 4.186 2.351 -15.464 1.00 93.88 99 LEU A O 1
ATOM 820 N N . SER A 1 100 ? 5.518 0.773 -14.603 1.00 92.00 100 SER A N 1
ATOM 821 C CA . SER A 1 100 ? 6.764 1.320 -15.166 1.00 92.00 100 SER A CA 1
ATOM 822 C C . SER A 1 100 ? 6.855 1.150 -16.687 1.00 92.00 100 SER A C 1
ATOM 824 O O . SER A 1 100 ? 7.587 1.901 -17.328 1.00 92.00 100 SER A O 1
ATOM 826 N N . ASP A 1 101 ? 6.106 0.207 -17.268 1.00 89.62 101 ASP A N 1
ATOM 827 C CA . ASP A 1 101 ? 6.053 -0.009 -18.722 1.00 89.62 101 ASP A CA 1
ATOM 828 C C . ASP A 1 101 ? 5.248 1.086 -19.435 1.00 89.62 101 ASP A C 1
ATOM 830 O O . ASP A 1 101 ? 5.466 1.380 -20.610 1.00 89.62 101 ASP A O 1
ATOM 834 N N . VAL A 1 102 ? 4.324 1.716 -18.706 1.00 88.69 102 VAL A N 1
ATOM 835 C CA . VAL A 1 102 ? 3.415 2.746 -19.224 1.00 88.69 102 VAL A CA 1
ATOM 836 C C . VAL A 1 102 ? 3.844 4.143 -18.776 1.00 88.69 102 VAL A C 1
ATOM 838 O O . VAL A 1 102 ? 3.720 5.113 -19.526 1.00 88.69 102 VAL A O 1
ATOM 841 N N . PHE A 1 103 ? 4.375 4.269 -17.559 1.00 87.56 103 PHE A N 1
ATOM 842 C CA . PHE A 1 103 ? 4.726 5.547 -16.955 1.00 87.56 103 PHE A CA 1
ATOM 843 C C . PHE A 1 103 ? 6.219 5.659 -16.659 1.00 87.56 103 PHE A C 1
ATOM 845 O O . PHE A 1 103 ? 6.810 4.849 -15.954 1.00 87.56 103 PHE A O 1
ATOM 852 N N . VAL A 1 104 ? 6.817 6.767 -17.098 1.00 85.75 104 VAL A N 1
ATOM 853 C CA . VAL A 1 104 ? 8.218 7.082 -16.801 1.00 85.75 104 VAL A CA 1
ATOM 854 C C . VAL A 1 104 ? 8.376 7.582 -15.360 1.00 85.75 104 VAL A C 1
ATOM 856 O O . VAL A 1 104 ? 7.571 8.365 -14.849 1.00 85.75 104 VAL A O 1
ATOM 859 N N . GLY A 1 105 ? 9.466 7.182 -14.704 1.00 85.56 105 GLY A N 1
ATOM 860 C CA . GLY A 1 105 ? 9.874 7.662 -13.381 1.00 85.56 105 GLY A CA 1
ATOM 861 C C . GLY A 1 105 ? 9.434 6.750 -12.237 1.00 85.56 105 GLY A C 1
ATOM 862 O O . GLY A 1 105 ? 8.836 5.706 -12.456 1.00 85.56 105 GLY A O 1
ATOM 863 N N . ARG A 1 106 ? 9.724 7.156 -10.998 1.00 87.44 106 ARG A N 1
ATOM 864 C CA . ARG A 1 106 ? 9.468 6.322 -9.812 1.00 87.44 106 ARG A CA 1
ATOM 865 C C . ARG A 1 106 ? 7.967 6.088 -9.607 1.00 87.44 106 ARG A C 1
ATOM 867 O O . ARG A 1 106 ? 7.169 6.992 -9.882 1.00 87.44 106 ARG A O 1
ATOM 874 N N . ILE A 1 107 ? 7.612 4.896 -9.137 1.00 95.81 107 ILE A N 1
ATOM 875 C CA . ILE A 1 107 ? 6.268 4.553 -8.664 1.00 95.81 107 ILE A CA 1
ATOM 876 C C . ILE A 1 107 ? 6.308 4.582 -7.138 1.00 95.81 107 ILE A C 1
ATOM 878 O O . ILE A 1 107 ? 7.220 4.003 -6.542 1.00 95.81 107 ILE A O 1
ATOM 882 N N . SER A 1 108 ? 5.368 5.306 -6.532 1.00 96.75 108 SER A N 1
ATOM 883 C CA . SER A 1 108 ? 5.172 5.295 -5.083 1.00 96.75 108 SER A CA 1
ATOM 884 C C . SER A 1 108 ? 4.186 4.184 -4.744 1.00 96.75 108 SER A C 1
ATOM 886 O O . SER A 1 108 ? 3.204 4.001 -5.461 1.00 96.75 108 SER A O 1
ATOM 888 N N . VAL A 1 109 ? 4.458 3.437 -3.684 1.00 98.12 109 VAL A N 1
ATOM 889 C CA . VAL A 1 109 ? 3.587 2.396 -3.144 1.00 98.12 109 VAL A CA 1
ATOM 890 C C . VAL A 1 109 ? 3.316 2.730 -1.689 1.00 98.12 109 VAL A C 1
ATOM 892 O O . VAL A 1 109 ? 4.228 3.095 -0.949 1.00 98.12 109 VAL A O 1
ATOM 895 N N . THR A 1 110 ? 2.057 2.618 -1.287 1.00 98.12 110 THR A N 1
ATOM 896 C CA . THR A 1 110 ? 1.628 2.718 0.107 1.00 98.12 110 THR A CA 1
ATOM 897 C C . THR A 1 110 ? 1.142 1.352 0.558 1.00 98.12 110 THR A C 1
ATOM 899 O O . THR A 1 110 ? 0.266 0.772 -0.084 1.00 98.12 110 THR A O 1
ATOM 902 N N . VAL A 1 111 ? 1.702 0.849 1.654 1.00 98.44 111 VAL A N 1
ATOM 903 C CA . VAL A 1 111 ? 1.239 -0.371 2.323 1.00 98.44 111 VAL A CA 1
ATOM 904 C C . VAL A 1 111 ? 0.405 0.038 3.532 1.00 98.44 111 VAL A C 1
ATOM 906 O O . VAL A 1 111 ? 0.830 0.883 4.319 1.00 98.44 111 VAL A O 1
ATOM 909 N N . LEU A 1 112 ? -0.792 -0.531 3.650 1.00 98.19 112 LEU A N 1
ATOM 910 C CA . LEU A 1 112 ? -1.683 -0.352 4.788 1.00 98.19 112 LEU A CA 1
ATOM 911 C C . LEU A 1 112 ? -1.377 -1.442 5.810 1.00 98.19 112 LEU A C 1
ATOM 913 O O . LEU A 1 112 ? -1.518 -2.632 5.522 1.00 98.19 112 LEU A O 1
ATOM 917 N N . MET A 1 113 ? -1.008 -1.014 7.006 1.00 98.00 113 MET A N 1
ATOM 918 C CA . MET A 1 113 ? -0.665 -1.862 8.136 1.00 98.00 113 MET A CA 1
ATOM 919 C C . MET A 1 113 ? -1.724 -1.722 9.229 1.00 98.00 113 MET A C 1
ATOM 921 O O . MET A 1 113 ? -2.221 -0.623 9.477 1.00 98.00 113 MET A O 1
ATOM 925 N N . SER A 1 114 ? -2.056 -2.813 9.910 1.00 96.81 114 SER A N 1
ATOM 926 C CA . SER A 1 114 ? -2.904 -2.811 11.106 1.00 96.81 114 SER A CA 1
ATOM 927 C C . SER A 1 114 ? -2.499 -3.975 12.000 1.00 96.81 114 SER A C 1
ATOM 929 O O . SER A 1 114 ? -2.263 -5.069 11.498 1.00 96.81 114 SER A O 1
ATOM 931 N N . ASP A 1 115 ? -2.338 -3.726 13.301 1.00 94.44 115 ASP A N 1
ATOM 932 C CA . ASP A 1 115 ? -1.852 -4.718 14.276 1.00 94.44 115 ASP A CA 1
ATOM 933 C C . ASP A 1 115 ? -0.546 -5.434 13.855 1.00 94.44 115 ASP A C 1
ATOM 935 O O . ASP A 1 115 ? -0.318 -6.598 14.170 1.00 94.44 115 ASP A O 1
ATOM 939 N N . GLY A 1 116 ? 0.332 -4.723 13.135 1.00 93.12 116 GLY A N 1
ATOM 940 C CA . GLY A 1 116 ? 1.602 -5.255 12.622 1.00 93.12 116 GLY A CA 1
ATOM 941 C C . GLY A 1 116 ? 1.484 -6.101 11.347 1.00 93.12 116 GLY A C 1
ATOM 942 O O . GLY A 1 116 ? 2.505 -6.527 10.813 1.00 93.12 116 GLY A O 1
ATOM 943 N N . GLU A 1 117 ? 0.277 -6.305 10.820 1.00 96.75 117 GLU A N 1
ATOM 944 C CA . GLU A 1 117 ? 0.016 -7.088 9.611 1.00 96.75 117 GLU A CA 1
ATOM 945 C C . GLU A 1 117 ? -0.306 -6.195 8.408 1.00 96.75 117 GLU A C 1
ATOM 947 O O . GLU A 1 117 ? -0.862 -5.103 8.543 1.00 96.75 117 GLU A O 1
ATOM 952 N N . VAL A 1 118 ? 0.016 -6.684 7.208 1.00 98.12 118 VAL A N 1
ATOM 953 C CA . VAL A 1 118 ? -0.381 -6.037 5.953 1.00 98.12 118 VAL A CA 1
ATOM 954 C C . VAL A 1 118 ? -1.853 -6.330 5.690 1.00 98.12 118 VAL A C 1
ATOM 956 O O . VAL A 1 118 ? -2.248 -7.483 5.537 1.00 98.12 118 VAL A O 1
ATOM 959 N N . ILE A 1 119 ? -2.657 -5.277 5.579 1.00 97.50 119 ILE A N 1
ATOM 960 C CA . ILE A 1 119 ? -4.101 -5.366 5.312 1.00 97.50 119 ILE A CA 1
ATOM 961 C C . ILE A 1 119 ? -4.499 -4.781 3.950 1.00 97.50 119 ILE A C 1
ATOM 963 O O . ILE A 1 119 ? -5.681 -4.719 3.603 1.00 97.50 119 ILE A O 1
ATOM 967 N N . GLY A 1 120 ? -3.522 -4.309 3.179 1.00 97.62 120 GLY A N 1
ATOM 968 C CA . GLY A 1 120 ? -3.720 -3.774 1.841 1.00 97.62 120 GLY A CA 1
ATOM 969 C C . GLY A 1 1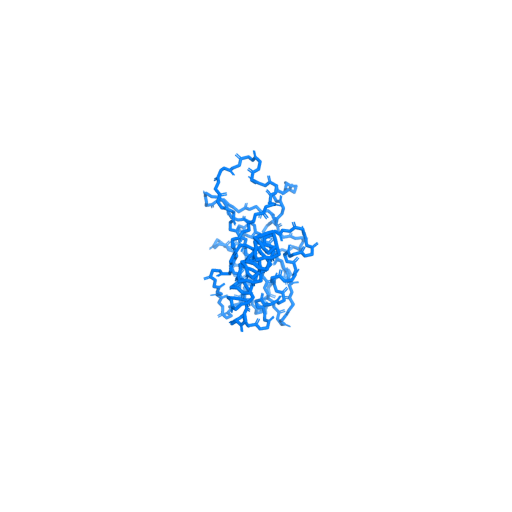20 ? -2.488 -3.043 1.328 1.00 97.62 120 GLY A C 1
ATOM 970 O O . GLY A 1 120 ? -1.580 -2.712 2.089 1.00 97.62 120 GLY A O 1
ATOM 971 N N . ALA A 1 121 ? -2.466 -2.753 0.035 1.00 98.06 121 ALA A N 1
ATOM 972 C CA . ALA A 1 121 ? -1.473 -1.883 -0.571 1.00 98.06 121 ALA A CA 1
ATOM 973 C C . ALA A 1 121 ? -1.991 -1.291 -1.884 1.00 98.06 121 ALA A C 1
ATOM 975 O O . ALA A 1 121 ? -2.872 -1.844 -2.548 1.00 98.06 121 ALA A O 1
ATOM 976 N N . PHE A 1 122 ? -1.460 -0.138 -2.267 1.00 97.81 122 PHE A N 1
ATOM 977 C CA . PHE A 1 122 ? -1.809 0.520 -3.521 1.00 97.81 122 PHE A CA 1
ATOM 978 C C . PHE A 1 122 ? -0.643 1.326 -4.069 1.00 97.81 122 PHE A C 1
ATOM 980 O O . PHE A 1 122 ? 0.256 1.749 -3.339 1.00 97.81 122 PHE A O 1
ATOM 987 N N . SER A 1 123 ? -0.707 1.586 -5.368 1.00 97.25 123 SER A N 1
ATOM 988 C CA . SER A 1 123 ? 0.322 2.315 -6.094 1.00 97.25 123 SER A CA 1
ATOM 989 C C . SER A 1 123 ? -0.183 3.687 -6.502 1.00 97.25 123 SER A C 1
ATOM 991 O O . SER A 1 123 ? -1.335 3.859 -6.900 1.00 97.25 123 SER A O 1
ATOM 993 N N . VAL A 1 124 ? 0.689 4.687 -6.414 1.00 95.00 124 VAL A N 1
ATOM 994 C CA . VAL A 1 124 ? 0.390 6.072 -6.767 1.00 95.00 124 VAL A CA 1
ATOM 995 C C . VAL A 1 124 ? 1.326 6.537 -7.868 1.00 95.00 124 VAL A C 1
ATOM 997 O O . VAL A 1 124 ? 2.557 6.500 -7.752 1.00 95.00 124 VAL A O 1
ATOM 1000 N N . LYS A 1 125 ? 0.729 7.044 -8.948 1.00 93.50 125 LYS A N 1
ATOM 1001 C CA . LYS A 1 125 ? 1.464 7.652 -10.055 1.00 93.50 125 LYS A CA 1
ATOM 1002 C C . LYS A 1 125 ? 0.707 8.841 -10.623 1.00 93.50 125 LYS A C 1
ATOM 1004 O O . LYS A 1 125 ? -0.458 8.730 -10.987 1.00 93.50 125 LYS A O 1
ATOM 1009 N N . ASN A 1 126 ? 1.390 9.985 -10.720 1.00 89.81 126 ASN A N 1
ATOM 1010 C CA . ASN A 1 126 ? 0.839 11.244 -11.238 1.00 89.81 126 ASN A CA 1
ATOM 1011 C C . ASN A 1 126 ? -0.479 11.663 -10.548 1.00 89.81 126 ASN A C 1
ATOM 1013 O O . ASN A 1 126 ? -1.370 12.206 -11.191 1.00 89.81 126 ASN A O 1
ATOM 1017 N N . GLY A 1 127 ? -0.607 11.382 -9.246 1.00 88.69 127 GLY A N 1
ATOM 1018 C CA . GLY A 1 127 ? -1.807 11.680 -8.455 1.00 88.69 127 GLY A CA 1
ATOM 1019 C C . GLY A 1 127 ? -2.949 10.667 -8.587 1.00 88.69 127 GLY A C 1
ATOM 1020 O O . GLY A 1 127 ? -3.943 10.802 -7.880 1.00 88.69 127 GLY A O 1
ATOM 1021 N N . ASN A 1 128 ? -2.810 9.649 -9.440 1.00 92.25 128 ASN A N 1
ATOM 1022 C CA . ASN A 1 128 ? -3.787 8.571 -9.581 1.00 92.25 128 ASN A CA 1
ATOM 1023 C C . ASN A 1 128 ? -3.416 7.382 -8.696 1.00 92.25 128 ASN A C 1
ATOM 1025 O O . ASN A 1 128 ? -2.231 7.075 -8.541 1.00 92.25 128 ASN A O 1
ATOM 1029 N N . VAL A 1 129 ? -4.442 6.727 -8.156 1.00 94.94 129 VAL A N 1
ATOM 1030 C CA . VAL A 1 129 ? -4.336 5.533 -7.316 1.00 94.94 129 VAL A CA 1
ATOM 1031 C C . VAL A 1 129 ? -4.677 4.303 -8.151 1.00 94.94 129 VAL A C 1
ATOM 1033 O O . VAL A 1 129 ? -5.665 4.309 -8.881 1.00 94.94 129 VAL A O 1
ATOM 1036 N N . TYR A 1 130 ? -3.860 3.265 -8.028 1.00 95.69 130 TYR A N 1
ATOM 1037 C CA . TYR A 1 130 ? -4.010 1.975 -8.689 1.00 95.69 130 TYR A CA 1
ATOM 1038 C C . TYR A 1 130 ? -3.909 0.860 -7.648 1.00 95.69 130 TYR A C 1
ATOM 1040 O O . TYR A 1 130 ? -3.333 1.069 -6.579 1.00 95.69 130 TYR A O 1
ATOM 1048 N N . SER A 1 131 ? -4.401 -0.337 -7.970 1.00 96.44 131 SER A N 1
ATOM 1049 C CA . SER A 1 131 ? -4.061 -1.537 -7.194 1.00 96.44 131 SER A CA 1
ATOM 1050 C C . SER A 1 131 ? -2.537 -1.712 -7.117 1.00 96.44 131 SER A C 1
ATOM 1052 O O . SER A 1 131 ? -1.800 -1.120 -7.914 1.00 96.44 131 SER A O 1
ATOM 1054 N N . LEU A 1 132 ? -2.050 -2.512 -6.162 1.00 96.69 132 LEU A N 1
ATOM 1055 C CA . LEU A 1 132 ? -0.612 -2.682 -5.922 1.00 96.69 132 LEU A CA 1
ATOM 1056 C C . LEU A 1 132 ? 0.189 -2.971 -7.199 1.00 96.69 132 LEU A C 1
ATOM 1058 O O . LEU A 1 132 ? 1.277 -2.438 -7.357 1.00 96.69 132 LEU A O 1
ATOM 1062 N N . LEU A 1 133 ? -0.339 -3.783 -8.115 1.00 95.44 133 LEU A N 1
ATOM 1063 C CA . LEU A 1 133 ? 0.347 -4.134 -9.361 1.00 95.44 133 LEU A CA 1
ATOM 1064 C C . LEU A 1 133 ? -0.173 -3.362 -10.583 1.00 95.44 133 LEU A C 1
ATOM 1066 O O . LEU A 1 133 ? 0.351 -3.526 -11.682 1.00 95.44 133 LEU A O 1
ATOM 1070 N N . GLY A 1 134 ? -1.124 -2.441 -10.406 1.00 89.88 134 GLY A N 1
ATOM 1071 C CA . GLY A 1 134 ? -1.685 -1.641 -11.498 1.00 89.88 134 GLY A CA 1
ATOM 1072 C C . GLY A 1 134 ? -2.773 -2.342 -12.315 1.00 89.88 134 GLY A C 1
ATOM 1073 O O . GLY A 1 134 ? -3.056 -1.913 -13.428 1.00 89.88 134 GLY A O 1
ATOM 1074 N N . GLU A 1 135 ? -3.360 -3.409 -11.783 1.00 83.31 135 GLU A N 1
ATOM 1075 C CA . GLU A 1 135 ? -4.461 -4.161 -12.387 1.00 83.31 135 GLU A CA 1
ATOM 1076 C C . GLU A 1 135 ? -5.790 -3.394 -12.289 1.00 83.31 135 GLU A C 1
ATOM 1078 O O . GLU A 1 135 ? -6.082 -2.774 -11.257 1.00 83.31 135 GLU A O 1
ATOM 1083 N N . GLU A 1 136 ? -6.596 -3.459 -13.353 1.00 65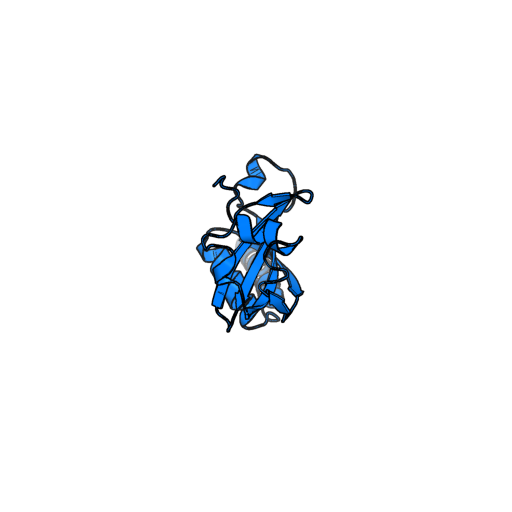.06 136 GLU A N 1
ATOM 1084 C CA . GLU A 1 136 ? -7.998 -3.027 -13.345 1.00 65.06 136 GLU A CA 1
ATOM 1085 C C . GLU A 1 136 ? -8.857 -4.088 -12.640 1.00 65.06 136 GLU A C 1
ATOM 1087 O O . GLU A 1 136 ? -8.650 -5.286 -12.834 1.00 65.06 136 GLU A O 1
ATOM 1092 N N . LYS A 1 137 ? -9.808 -3.641 -11.816 1.00 56.44 137 LYS A N 1
ATOM 1093 C CA . LYS A 1 137 ? -10.806 -4.501 -11.170 1.00 56.44 137 LYS A CA 1
ATOM 1094 C C . LYS A 1 137 ? -12.081 -4.600 -11.996 1.00 56.44 137 LYS A C 1
ATOM 1096 O O . LYS A 1 137 ? -12.504 -3.547 -12.527 1.00 56.44 137 LYS A O 1
#

Foldseek 3Di:
DVVVVVVVVVVVVVCVVVVVVVVLVPPDDLLLVQVCVVCVVVVKAFPHWPDKDDFDFDAPVPLCPPPNVQQQVQWPDHSVVRHGFGKMKTKTWTPPAQCVVVDPDIKIKIFIDTPSDTPAIWIDDPNHIAGPRRDDD